Protein AF-A0A1V5A006-F1 (afdb_monomer_lite)

Structure (mmCIF, N/CA/C/O backbone):
data_AF-A0A1V5A006-F1
#
_entry.id   AF-A0A1V5A006-F1
#
loop_
_atom_site.group_PDB
_atom_site.id
_atom_site.type_symbol
_atom_site.label_atom_id
_atom_site.label_alt_id
_atom_site.label_comp_id
_atom_site.label_asym_id
_atom_site.label_entity_id
_atom_site.label_seq_id
_atom_site.pdbx_PDB_ins_code
_atom_site.Cartn_x
_atom_site.Cartn_y
_atom_site.Cartn_z
_atom_site.occupancy
_atom_site.B_iso_or_equiv
_atom_site.auth_seq_id
_atom_site.auth_comp_id
_atom_site.auth_asym_id
_atom_site.auth_atom_id
_atom_site.pdbx_PDB_model_num
ATOM 1 N N . MET A 1 1 ? -0.065 -13.989 -4.160 1.00 78.31 1 MET A N 1
ATOM 2 C CA . MET A 1 1 ? -0.107 -13.277 -5.454 1.00 78.31 1 MET A CA 1
ATOM 3 C C . MET A 1 1 ? -1.475 -12.630 -5.593 1.00 78.31 1 MET A C 1
ATOM 5 O O . MET A 1 1 ? -2.458 -13.280 -5.255 1.00 78.31 1 MET A O 1
ATOM 9 N N . LEU A 1 2 ? -1.544 -11.367 -6.010 1.00 90.88 2 LEU A N 1
ATOM 10 C CA . LEU A 1 2 ? -2.801 -10.675 -6.307 1.00 90.88 2 LEU A CA 1
ATOM 11 C C . LEU A 1 2 ? -2.865 -10.458 -7.818 1.00 90.88 2 LEU A C 1
ATOM 13 O O . LEU A 1 2 ? -1.838 -10.200 -8.436 1.00 90.88 2 LEU A O 1
ATOM 17 N N . SER A 1 3 ? -4.047 -10.603 -8.409 1.00 94.25 3 SER A N 1
ATOM 18 C CA . SER A 1 3 ? -4.261 -10.315 -9.831 1.00 94.25 3 SER A CA 1
ATOM 19 C C . SER A 1 3 ? -4.950 -8.968 -9.989 1.00 94.25 3 SER A C 1
ATOM 21 O O . SER A 1 3 ? -5.771 -8.584 -9.154 1.00 94.25 3 SER A O 1
ATOM 23 N N . ILE A 1 4 ? -4.629 -8.278 -11.078 1.00 95.25 4 ILE A N 1
ATOM 24 C CA . ILE A 1 4 ? -5.330 -7.073 -11.507 1.00 95.25 4 ILE A CA 1
ATOM 25 C C . ILE A 1 4 ? -6.493 -7.517 -12.393 1.00 95.25 4 ILE A C 1
ATOM 27 O O . ILE A 1 4 ? -6.307 -8.302 -13.322 1.00 95.25 4 ILE A O 1
ATOM 31 N N . ASN A 1 5 ? -7.707 -7.067 -12.084 1.00 94.88 5 ASN A N 1
ATOM 32 C CA . ASN A 1 5 ? -8.875 -7.400 -12.899 1.00 94.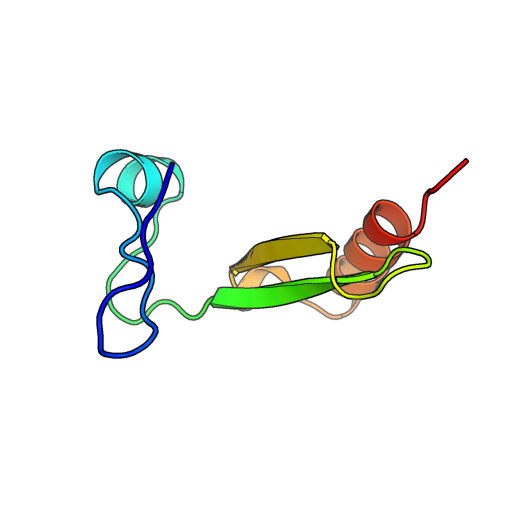88 5 ASN A CA 1
ATOM 33 C C . ASN A 1 5 ? -8.955 -6.530 -14.172 1.00 94.88 5 ASN A C 1
ATOM 35 O O . ASN A 1 5 ? -8.171 -5.604 -14.361 1.00 94.88 5 ASN A O 1
ATOM 39 N N . SER A 1 6 ? -9.945 -6.779 -15.034 1.00 97.19 6 SER A N 1
ATOM 40 C CA . SER A 1 6 ? -10.135 -6.036 -16.295 1.00 97.19 6 SER A CA 1
ATOM 41 C C . SER A 1 6 ? -10.376 -4.531 -16.132 1.00 97.19 6 SER A C 1
ATOM 43 O O . SER A 1 6 ? -10.250 -3.784 -17.096 1.00 97.19 6 SER A O 1
ATOM 45 N N . ARG A 1 7 ? -10.715 -4.071 -14.922 1.00 96.56 7 ARG A N 1
ATOM 46 C CA . ARG A 1 7 ? -10.879 -2.649 -14.593 1.00 96.56 7 ARG A CA 1
ATOM 47 C C . ARG A 1 7 ? -9.614 -2.027 -13.999 1.0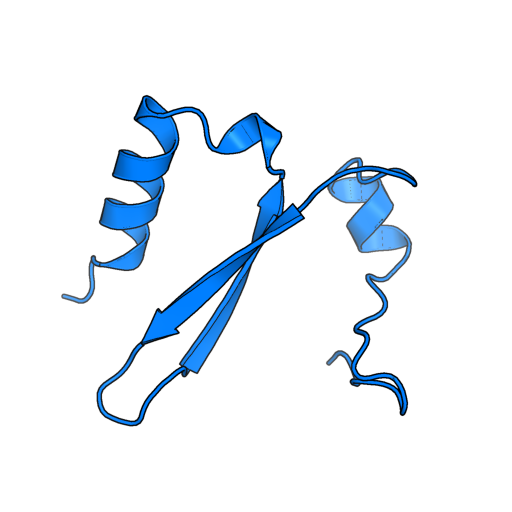0 96.56 7 ARG A C 1
ATOM 49 O O . ARG A 1 7 ? -9.673 -0.904 -13.513 1.00 96.56 7 ARG A O 1
ATOM 56 N N . GLY A 1 8 ? -8.500 -2.757 -13.965 1.00 94.12 8 GLY A N 1
ATOM 57 C CA . GLY A 1 8 ? -7.261 -2.271 -13.363 1.00 94.12 8 GLY A CA 1
ATOM 58 C C . GLY A 1 8 ? -7.265 -2.286 -11.831 1.00 94.12 8 GLY A C 1
ATOM 59 O O . GLY A 1 8 ? -6.439 -1.620 -11.217 1.00 94.12 8 GLY A O 1
ATOM 60 N N . GLN A 1 9 ? -8.185 -3.010 -11.184 1.00 93.31 9 GLN A N 1
ATOM 61 C CA . GLN A 1 9 ? -8.306 -3.009 -9.722 1.00 93.31 9 GLN A CA 1
ATOM 62 C C . GLN A 1 9 ? -7.600 -4.209 -9.090 1.00 93.31 9 GLN A C 1
ATOM 64 O O . GLN A 1 9 ? -7.654 -5.325 -9.614 1.00 93.31 9 GLN A O 1
ATOM 69 N N . ILE A 1 10 ? -7.038 -3.985 -7.901 1.00 93.56 10 ILE A N 1
ATOM 70 C CA . ILE A 1 10 ? -6.563 -5.029 -6.991 1.00 93.56 10 ILE A CA 1
ATOM 71 C C . ILE A 1 10 ? -7.601 -5.207 -5.882 1.00 93.56 10 ILE A C 1
ATOM 73 O O . ILE A 1 10 ? -8.004 -4.245 -5.232 1.00 93.56 10 ILE A O 1
ATOM 77 N N . VAL A 1 11 ? -8.020 -6.449 -5.642 1.00 93.12 11 VAL A N 1
ATOM 78 C CA . VAL A 1 11 ? -8.900 -6.775 -4.514 1.00 93.12 11 VAL A CA 1
ATOM 79 C C . VAL A 1 11 ? -8.038 -7.121 -3.306 1.00 93.12 11 VAL A C 1
ATOM 81 O O . VAL A 1 11 ? -7.352 -8.142 -3.306 1.00 93.12 11 VAL A O 1
ATOM 84 N N . ILE A 1 12 ? -8.086 -6.288 -2.263 1.00 93.31 12 ILE A N 1
ATOM 85 C CA . ILE A 1 12 ? -7.407 -6.588 -0.998 1.00 93.31 12 ILE A CA 1
ATOM 86 C C . ILE A 1 12 ? -8.150 -7.749 -0.310 1.00 93.31 12 ILE A C 1
ATOM 88 O O . ILE A 1 12 ? -9.346 -7.615 -0.015 1.00 93.31 12 ILE A O 1
ATOM 92 N N . PRO A 1 13 ? -7.477 -8.884 -0.028 1.00 93.75 13 PRO A N 1
ATOM 93 C CA . PRO A 1 13 ? -8.113 -10.030 0.612 1.00 93.75 13 PRO A CA 1
ATOM 94 C C . PRO A 1 13 ? -8.756 -9.659 1.951 1.00 93.75 13 PRO A C 1
ATOM 96 O O . PRO A 1 13 ? -8.215 -8.857 2.714 1.00 93.75 13 PRO A O 1
ATOM 99 N N . LYS A 1 14 ? -9.900 -10.28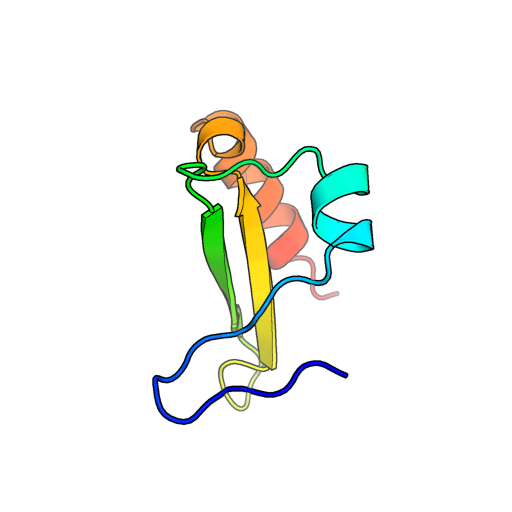1 2.261 1.00 94.00 14 LYS A N 1
ATOM 100 C CA . LYS A 1 14 ? -10.687 -10.002 3.476 1.00 94.00 14 LYS A CA 1
ATOM 101 C C . LYS A 1 14 ? -9.844 -10.063 4.755 1.00 94.00 14 LYS A C 1
ATOM 103 O O . LYS A 1 14 ? -9.941 -9.166 5.586 1.00 94.00 14 LYS A O 1
ATOM 108 N N . GLU A 1 15 ? -8.987 -11.073 4.878 1.00 94.94 15 GLU A N 1
ATOM 109 C CA . GLU A 1 15 ? -8.126 -11.250 6.053 1.00 94.94 15 GLU A CA 1
ATOM 110 C C . GLU A 1 15 ? -7.095 -10.127 6.210 1.00 94.94 15 GLU A C 1
ATOM 112 O O . GLU A 1 15 ? -6.823 -9.693 7.328 1.00 94.94 15 GLU A O 1
ATOM 117 N N . VAL A 1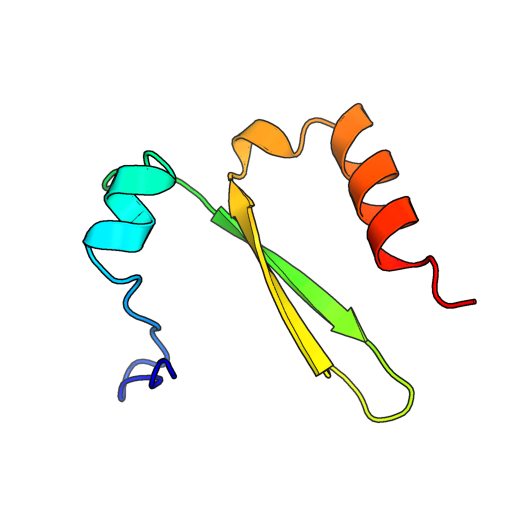 16 ? -6.565 -9.606 5.099 1.00 94.31 16 VAL A N 1
ATOM 118 C CA . VAL A 1 16 ? -5.636 -8.467 5.121 1.00 94.31 16 VAL A CA 1
ATOM 119 C C . VAL A 1 16 ? -6.374 -7.202 5.546 1.00 94.31 16 VAL A C 1
ATOM 121 O O . VAL A 1 16 ? -5.910 -6.517 6.452 1.00 94.31 16 VAL A O 1
ATOM 124 N N . ARG A 1 17 ? -7.560 -6.935 4.975 1.00 94.00 17 ARG A N 1
ATOM 125 C CA . ARG A 1 17 ? -8.396 -5.792 5.385 1.00 94.00 17 ARG A CA 1
ATOM 126 C C . ARG A 1 17 ? -8.737 -5.838 6.870 1.00 94.00 17 ARG A C 1
ATOM 128 O O . ARG A 1 17 ? -8.596 -4.830 7.545 1.00 94.00 17 ARG A O 1
ATOM 135 N N . LYS A 1 18 ? -9.119 -7.009 7.390 1.00 95.88 18 LYS A N 1
ATOM 136 C CA . LYS A 1 18 ? -9.455 -7.185 8.809 1.00 95.88 18 LYS A CA 1
ATOM 137 C C . LYS A 1 18 ? -8.258 -6.921 9.725 1.00 95.88 18 LYS A C 1
ATOM 139 O O . LYS A 1 18 ? -8.417 -6.261 10.742 1.00 95.88 18 LYS A O 1
ATOM 144 N N . ARG A 1 19 ? -7.068 -7.422 9.375 1.00 94.81 19 ARG A N 1
ATOM 145 C CA . ARG A 1 19 ? -5.842 -7.202 10.165 1.00 94.81 19 ARG A CA 1
ATOM 146 C C . ARG A 1 19 ? -5.356 -5.755 10.120 1.00 94.81 19 ARG A C 1
ATOM 148 O O . ARG A 1 19 ? -4.814 -5.280 11.108 1.00 94.81 19 ARG A O 1
ATOM 155 N N . ALA A 1 20 ? -5.546 -5.080 8.990 1.00 90.38 20 ALA A N 1
ATOM 156 C CA . ALA A 1 20 ? -5.161 -3.685 8.794 1.00 90.38 20 ALA A CA 1
ATOM 157 C C . ALA A 1 20 ? -6.264 -2.676 9.183 1.00 90.38 20 ALA A C 1
ATOM 159 O O . ALA A 1 20 ? -6.067 -1.476 9.007 1.00 90.38 20 ALA A O 1
ATOM 160 N N . ASP A 1 21 ? -7.410 -3.158 9.681 1.00 93.38 21 ASP A N 1
ATOM 161 C CA . ASP A 1 21 ? -8.615 -2.371 9.989 1.00 93.38 21 ASP A CA 1
ATOM 162 C C . ASP A 1 21 ? -9.067 -1.450 8.837 1.00 93.38 21 ASP A C 1
ATOM 164 O O . ASP A 1 21 ? -9.462 -0.311 9.055 1.00 93.38 21 ASP A O 1
ATOM 168 N N . ILE A 1 22 ? -8.987 -1.948 7.596 1.00 94.06 22 ILE A N 1
ATOM 169 C CA . ILE A 1 22 ? -9.423 -1.225 6.393 1.00 94.06 22 ILE A CA 1
ATOM 170 C C . ILE A 1 22 ? -10.919 -1.459 6.179 1.00 94.06 22 ILE A C 1
ATOM 172 O O . ILE A 1 22 ? -11.361 -2.598 5.973 1.00 94.06 22 ILE A O 1
ATOM 176 N N . ARG A 1 23 ? -11.684 -0.371 6.168 1.00 93.75 23 ARG A N 1
ATOM 177 C CA . ARG A 1 23 ? -13.139 -0.328 6.001 1.00 93.75 23 ARG A CA 1
ATOM 178 C C . ARG A 1 23 ? -13.527 0.292 4.661 1.00 93.75 23 ARG A C 1
ATOM 180 O O . ARG A 1 23 ? -12.720 0.907 3.965 1.00 93.75 23 ARG A O 1
ATOM 187 N N . ASP A 1 24 ? -14.782 0.095 4.275 1.00 92.31 24 ASP A N 1
ATOM 188 C CA . ASP A 1 24 ? -15.316 0.708 3.062 1.00 92.31 24 ASP A CA 1
ATOM 189 C C . ASP A 1 24 ? -15.311 2.238 3.209 1.00 92.31 24 ASP A C 1
ATOM 191 O O . ASP A 1 24 ? -15.755 2.777 4.221 1.00 92.31 24 ASP A O 1
ATOM 195 N N . GLY A 1 25 ? -14.797 2.934 2.193 1.00 91.44 25 GLY A N 1
ATOM 196 C CA . GLY A 1 25 ? -14.637 4.392 2.203 1.00 91.44 25 GLY A CA 1
ATOM 197 C C . GLY A 1 25 ? -13.281 4.890 2.717 1.00 91.44 25 GLY A C 1
ATOM 198 O O . GLY A 1 25 ? -12.958 6.057 2.482 1.00 91.44 25 GLY A O 1
ATOM 199 N N . ASP A 1 26 ? -12.464 4.029 3.333 1.00 92.75 26 ASP A N 1
ATOM 200 C CA . ASP A 1 26 ? -11.103 4.396 3.728 1.00 92.75 26 ASP A CA 1
ATOM 201 C C . ASP A 1 26 ? -10.263 4.780 2.507 1.00 92.75 26 ASP A C 1
ATOM 203 O O . ASP A 1 26 ? -10.317 4.153 1.444 1.00 92.75 26 ASP A O 1
ATOM 207 N N . LYS A 1 27 ? -9.441 5.818 2.674 1.00 91.62 27 LYS A N 1
ATOM 208 C CA . LYS A 1 27 ? -8.525 6.289 1.636 1.00 91.62 27 LYS A CA 1
ATOM 209 C C . LYS A 1 27 ? -7.135 5.728 1.893 1.00 91.62 27 LYS A C 1
ATOM 211 O O . LYS A 1 27 ? -6.567 5.927 2.966 1.00 91.62 27 LYS A O 1
ATOM 216 N N . LEU A 1 28 ? -6.577 5.068 0.885 1.00 91.62 28 LEU A N 1
ATOM 217 C CA . LEU A 1 28 ? -5.189 4.623 0.874 1.00 91.62 28 LEU A CA 1
ATOM 218 C C . LEU A 1 28 ? -4.408 5.467 -0.132 1.00 91.62 28 LEU A C 1
ATOM 220 O O . LEU A 1 28 ? -4.852 5.661 -1.263 1.00 91.62 28 LEU A O 1
ATOM 224 N N . ALA A 1 29 ? -3.245 5.946 0.273 1.00 89.44 29 ALA A N 1
ATOM 225 C CA . ALA A 1 29 ? -2.249 6.482 -0.628 1.00 89.44 29 ALA A CA 1
ATOM 226 C C . ALA A 1 29 ? -1.461 5.342 -1.273 1.00 89.44 29 ALA A C 1
ATOM 228 O O . ALA A 1 29 ? -1.070 4.379 -0.607 1.00 89.44 29 ALA A O 1
ATOM 229 N N . LEU A 1 30 ? -1.223 5.483 -2.573 1.00 89.50 30 LEU A N 1
ATOM 230 C CA . LEU A 1 30 ? -0.349 4.617 -3.345 1.00 89.50 30 LEU A CA 1
ATOM 231 C C . LEU A 1 30 ? 1.016 5.291 -3.461 1.00 89.50 30 LEU A C 1
ATOM 233 O O . LEU A 1 30 ? 1.106 6.407 -3.968 1.00 89.50 30 LEU A O 1
ATOM 237 N N . VAL A 1 31 ? 2.063 4.610 -3.014 1.00 85.62 31 VAL A N 1
ATOM 238 C CA . VAL A 1 31 ? 3.443 5.085 -3.123 1.00 85.62 31 VAL A CA 1
ATOM 239 C C . VAL A 1 31 ? 4.217 4.128 -4.017 1.00 85.62 31 VAL A C 1
ATOM 241 O O . VAL A 1 31 ? 4.182 2.918 -3.802 1.00 85.62 31 VAL A O 1
ATOM 244 N N . SER A 1 32 ? 4.896 4.655 -5.032 1.00 85.94 32 SER A N 1
ATOM 245 C CA . SER A 1 32 ? 5.737 3.873 -5.938 1.00 85.94 32 SER A CA 1
ATOM 246 C C . SER A 1 32 ? 7.199 3.940 -5.523 1.00 85.94 32 SER A C 1
ATOM 248 O O . SER A 1 32 ? 7.716 5.030 -5.285 1.00 85.94 32 SER A O 1
ATOM 250 N N . TRP A 1 33 ? 7.871 2.793 -5.518 1.00 81.56 33 TRP A N 1
ATOM 251 C CA . TRP A 1 33 ? 9.322 2.715 -5.398 1.00 81.56 33 TRP A CA 1
ATOM 252 C C . TRP A 1 33 ? 9.968 2.635 -6.775 1.00 81.56 33 TRP A C 1
ATOM 254 O O . TRP A 1 33 ? 9.507 1.868 -7.621 1.00 81.56 33 TRP A O 1
ATOM 264 N N . LEU A 1 34 ? 11.056 3.377 -6.974 1.00 82.19 34 LEU A N 1
ATOM 265 C CA . LEU A 1 34 ? 11.836 3.383 -8.208 1.00 82.19 34 LEU A CA 1
ATOM 266 C C . LEU A 1 34 ? 13.167 2.648 -8.018 1.00 82.19 34 LEU A C 1
ATOM 268 O O . LEU A 1 34 ? 13.860 2.849 -7.023 1.00 82.19 34 LEU A O 1
ATOM 272 N N . ASN A 1 35 ? 13.537 1.814 -8.981 1.00 84.50 35 ASN A N 1
ATOM 273 C CA . ASN A 1 35 ? 14.906 1.347 -9.167 1.00 84.50 35 ASN A CA 1
ATOM 274 C C . ASN A 1 35 ? 15.442 1.868 -10.513 1.00 84.50 35 ASN A C 1
ATOM 276 O O . ASN A 1 35 ? 14.770 2.636 -11.205 1.00 84.50 35 ASN A O 1
ATOM 280 N N . ASN A 1 36 ? 16.646 1.440 -10.892 1.00 86.69 36 ASN A N 1
ATOM 281 C CA . ASN A 1 36 ? 17.292 1.880 -12.133 1.00 86.69 36 ASN A CA 1
ATOM 282 C C . ASN A 1 36 ? 16.478 1.569 -13.406 1.00 86.69 36 ASN A C 1
ATOM 284 O O . ASN A 1 36 ? 16.670 2.242 -14.415 1.00 86.69 36 ASN A O 1
ATOM 288 N N . ASP A 1 37 ? 15.552 0.608 -13.348 1.00 89.62 37 ASP A N 1
ATOM 289 C CA . ASP A 1 37 ? 14.751 0.145 -14.486 1.00 89.62 37 ASP A CA 1
ATOM 290 C C . ASP A 1 37 ? 13.292 0.654 -14.450 1.00 89.62 37 ASP A C 1
ATOM 292 O O . ASP A 1 37 ? 12.499 0.333 -15.338 1.00 89.62 37 ASP A O 1
ATOM 296 N N . GLY A 1 38 ? 12.914 1.455 -13.443 1.00 88.94 38 GLY A N 1
ATOM 297 C CA . GLY A 1 38 ? 11.579 2.049 -13.304 1.00 88.94 38 GLY A CA 1
ATOM 298 C C . GLY A 1 38 ? 10.878 1.714 -11.986 1.00 88.94 38 GLY A C 1
ATOM 299 O O . GLY A 1 38 ? 11.516 1.511 -10.956 1.00 88.94 38 GLY A O 1
ATOM 300 N N . ILE A 1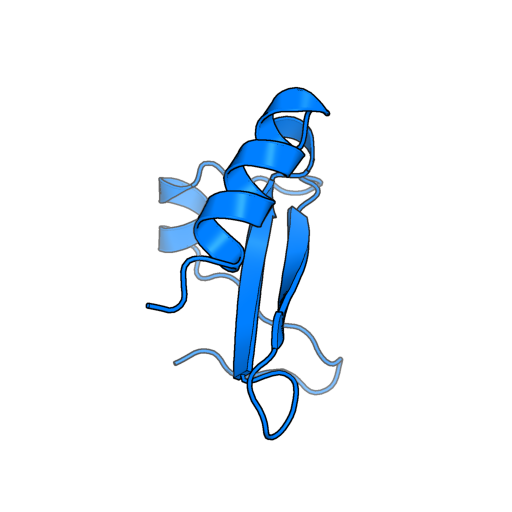 39 ? 9.537 1.706 -11.983 1.00 88.38 39 ILE A N 1
ATOM 301 C CA . ILE A 1 39 ? 8.761 1.378 -10.774 1.00 88.38 39 ILE A CA 1
ATOM 302 C C . ILE A 1 39 ? 8.919 -0.115 -10.473 1.00 88.38 39 ILE A C 1
ATOM 304 O O . ILE A 1 39 ? 8.416 -0.949 -11.224 1.00 88.38 39 ILE A O 1
ATOM 308 N N . CYS A 1 40 ? 9.569 -0.459 -9.361 1.00 88.44 40 CYS A N 1
ATOM 309 C CA . CYS A 1 40 ? 9.750 -1.855 -8.958 1.00 88.44 40 CYS A CA 1
ATOM 310 C C . CYS A 1 40 ? 8.605 -2.362 -8.073 1.00 88.44 40 CYS A C 1
ATOM 312 O O . CYS A 1 40 ? 8.189 -3.514 -8.190 1.00 88.44 40 CYS A O 1
ATOM 314 N N . CYS A 1 41 ? 8.083 -1.495 -7.201 1.00 86.56 41 CYS A N 1
ATOM 315 C CA . CYS A 1 41 ? 7.160 -1.869 -6.136 1.00 86.56 41 CYS A CA 1
ATOM 316 C C . CYS A 1 41 ? 6.134 -0.767 -5.870 1.00 86.56 41 CYS A C 1
ATOM 318 O O . CYS A 1 41 ? 6.385 0.419 -6.088 1.00 86.56 41 CYS A O 1
ATOM 320 N N . LEU A 1 42 ? 4.984 -1.174 -5.332 1.00 89.88 42 LEU A N 1
ATOM 321 C CA . LEU A 1 42 ? 3.933 -0.284 -4.856 1.00 89.88 42 LEU A CA 1
ATOM 322 C C . LEU A 1 42 ? 3.651 -0.575 -3.380 1.00 89.88 42 LEU A C 1
ATOM 324 O O . LEU A 1 42 ? 3.474 -1.733 -2.998 1.00 89.88 42 LEU A O 1
ATOM 328 N N . ALA A 1 43 ? 3.557 0.473 -2.570 1.00 87.38 43 ALA A N 1
ATOM 329 C CA . ALA A 1 43 ? 3.086 0.418 -1.195 1.00 87.38 43 ALA A CA 1
ATOM 330 C C . ALA A 1 43 ? 1.715 1.097 -1.083 1.00 87.38 43 ALA A C 1
ATOM 332 O O . ALA A 1 43 ? 1.456 2.120 -1.717 1.00 87.38 43 ALA A O 1
ATOM 333 N N . LEU A 1 44 ? 0.839 0.521 -0.258 1.00 90.00 44 LEU A N 1
ATOM 334 C CA . LEU A 1 44 ? -0.446 1.108 0.115 1.00 90.00 44 LEU A CA 1
ATOM 335 C C . LEU A 1 44 ? -0.390 1.508 1.586 1.00 90.00 44 LEU A C 1
ATOM 337 O O . LEU A 1 44 ? -0.138 0.667 2.448 1.00 90.00 44 LEU A O 1
ATOM 341 N N . ILE A 1 45 ? -0.638 2.783 1.866 1.00 86.94 45 ILE A N 1
ATOM 342 C CA . ILE A 1 45 ? -0.570 3.367 3.210 1.00 86.94 45 ILE A CA 1
ATOM 343 C C . ILE A 1 45 ? -1.893 4.078 3.464 1.00 86.94 45 ILE A C 1
ATOM 345 O O . ILE A 1 45 ? -2.421 4.707 2.552 1.00 86.94 45 ILE A O 1
ATOM 349 N N . ARG A 1 46 ? -2.466 4.003 4.669 1.00 87.19 46 ARG A N 1
ATOM 350 C CA . ARG A 1 46 ? -3.664 4.807 4.949 1.00 87.19 46 ARG A CA 1
ATOM 351 C C . ARG A 1 46 ? -3.338 6.295 4.833 1.00 87.19 46 ARG A C 1
ATOM 353 O O . ARG A 1 46 ? -2.296 6.743 5.304 1.00 87.19 46 ARG A O 1
ATOM 360 N N . ALA A 1 47 ? -4.219 7.046 4.181 1.00 87.25 47 ALA A N 1
ATOM 361 C CA . ALA A 1 47 ? -3.980 8.455 3.888 1.00 87.25 47 ALA A CA 1
ATOM 362 C C . ALA A 1 47 ? -3.927 9.324 5.156 1.00 87.25 47 ALA A C 1
ATOM 364 O O . ALA A 1 47 ? -3.256 10.348 5.167 1.00 87.25 47 ALA A O 1
ATOM 365 N N . ASP A 1 48 ? -4.598 8.904 6.228 1.00 83.81 48 ASP A N 1
ATOM 366 C CA . ASP A 1 48 ? -4.564 9.560 7.539 1.00 83.81 48 ASP A CA 1
ATOM 367 C C . ASP A 1 48 ? -3.208 9.416 8.252 1.00 83.81 48 ASP A C 1
ATOM 369 O O . ASP A 1 48 ? -2.804 10.304 8.997 1.00 83.81 48 ASP A O 1
ATOM 373 N N . ASN A 1 49 ? -2.468 8.341 7.971 1.00 77.31 49 ASN A N 1
ATOM 374 C CA . ASN A 1 49 ? -1.127 8.114 8.503 1.00 77.31 49 ASN A CA 1
ATOM 375 C C . ASN A 1 49 ? -0.057 8.973 7.803 1.00 77.31 49 ASN A C 1
ATOM 377 O O . ASN A 1 49 ? 1.091 8.959 8.229 1.00 77.31 49 ASN A O 1
ATOM 381 N N . LEU A 1 50 ? -0.391 9.700 6.732 1.00 73.00 50 LEU A N 1
ATOM 382 C CA . LEU A 1 50 ? 0.542 10.543 5.972 1.00 73.00 50 LEU A CA 1
ATOM 383 C C . LEU A 1 50 ? 0.584 11.995 6.467 1.00 73.00 50 LEU A C 1
ATOM 385 O O . LEU A 1 50 ? 0.805 12.908 5.671 1.00 73.00 50 LEU A O 1
ATOM 389 N N . SER A 1 51 ? 0.392 12.240 7.769 1.00 68.06 51 SER A N 1
ATOM 390 C CA . SER A 1 51 ? 0.655 13.574 8.323 1.00 68.06 51 SER A CA 1
ATOM 391 C C . SER A 1 51 ? 2.061 14.049 7.919 1.00 68.06 51 SER A C 1
ATOM 393 O O . SER A 1 51 ? 2.963 13.242 7.672 1.00 68.06 51 SER A O 1
ATOM 395 N N . SER A 1 52 ? 2.250 15.365 7.798 1.00 60.59 52 SER A N 1
ATOM 396 C CA . SER A 1 52 ? 3.456 15.978 7.215 1.00 60.59 52 SER A CA 1
ATOM 397 C C . SER A 1 52 ? 4.771 15.471 7.817 1.00 60.59 52 SER A C 1
ATOM 399 O O . SER A 1 52 ? 5.771 15.360 7.113 1.00 60.59 52 SER A O 1
ATOM 401 N N . GLU A 1 53 ? 4.763 15.113 9.098 1.00 61.53 53 GLU A N 1
ATOM 402 C CA . GLU A 1 53 ? 5.918 14.567 9.818 1.00 61.53 53 GLU A CA 1
ATOM 403 C C . GLU A 1 53 ? 6.203 13.101 9.446 1.00 61.53 53 GLU A C 1
ATOM 405 O O . GLU A 1 53 ? 7.359 12.697 9.319 1.00 61.53 53 GLU A O 1
ATOM 410 N N . VAL A 1 54 ? 5.161 12.303 9.200 1.00 61.97 54 VAL A N 1
ATOM 411 C CA . VAL A 1 54 ? 5.270 10.874 8.869 1.00 61.97 54 VAL A CA 1
ATOM 412 C C . VAL A 1 54 ? 5.662 10.668 7.406 1.00 61.97 54 VAL A C 1
ATOM 414 O O . VAL A 1 54 ? 6.398 9.732 7.096 1.00 61.97 54 VAL A O 1
ATOM 417 N N . SER A 1 55 ? 5.265 11.571 6.503 1.00 62.84 55 SER A N 1
ATOM 418 C CA . SER A 1 55 ? 5.703 11.524 5.101 1.00 62.84 55 SER A CA 1
ATOM 419 C C . SER A 1 55 ? 7.228 11.624 4.960 1.00 62.84 55 SER A C 1
ATOM 421 O O . SER A 1 55 ? 7.793 10.971 4.085 1.00 62.84 55 SER A O 1
ATOM 423 N N . GLY A 1 56 ? 7.902 12.403 5.815 1.00 62.31 56 GLY A N 1
ATOM 424 C CA . GLY A 1 56 ? 9.367 12.507 5.819 1.00 62.31 56 GLY A CA 1
ATOM 425 C C . GLY A 1 56 ? 10.052 11.218 6.285 1.00 62.31 56 GLY A C 1
ATOM 426 O O . GLY A 1 56 ? 11.047 10.794 5.699 1.00 62.31 56 GLY A O 1
ATOM 427 N N . VAL A 1 57 ? 9.480 10.547 7.289 1.00 61.59 57 VAL A N 1
ATOM 428 C CA . VAL A 1 57 ? 9.968 9.246 7.782 1.00 61.59 57 VAL A CA 1
ATOM 429 C C . VAL A 1 57 ? 9.747 8.148 6.744 1.00 61.59 57 VA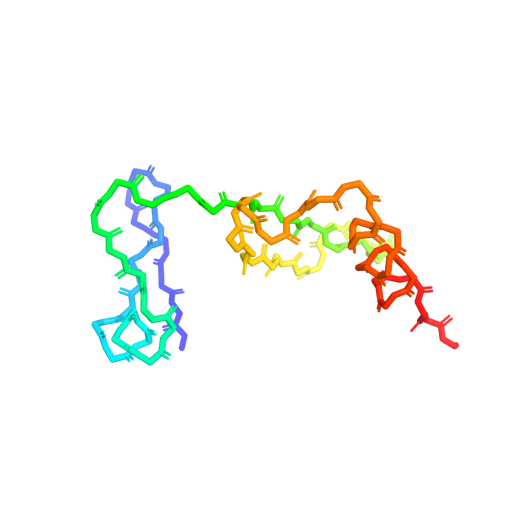L A C 1
ATOM 431 O O . VAL A 1 57 ? 10.650 7.353 6.496 1.00 61.59 57 VAL A O 1
ATOM 434 N N . ILE A 1 58 ? 8.579 8.131 6.097 1.00 65.44 58 ILE A N 1
ATOM 435 C CA . ILE A 1 58 ? 8.291 7.204 5.000 1.00 65.44 58 ILE A CA 1
ATOM 436 C C . ILE A 1 58 ? 9.267 7.451 3.853 1.00 65.44 58 ILE A C 1
ATOM 438 O O . ILE A 1 58 ? 9.867 6.497 3.389 1.00 65.44 58 ILE A O 1
ATOM 442 N N . HIS A 1 59 ? 9.505 8.698 3.442 1.00 63.50 59 HIS A N 1
ATOM 443 C CA . HIS A 1 59 ? 10.501 8.991 2.411 1.00 63.50 59 HIS A CA 1
ATOM 444 C C . HIS A 1 59 ? 11.885 8.448 2.785 1.00 63.50 59 HIS A C 1
ATOM 446 O O . HIS A 1 59 ? 12.491 7.772 1.970 1.00 63.50 59 HIS A O 1
ATOM 452 N N . SER A 1 60 ? 12.353 8.679 4.018 1.00 63.12 60 SER A N 1
ATOM 453 C CA . SER A 1 60 ? 13.647 8.176 4.502 1.00 63.12 60 SER A CA 1
ATOM 454 C C . SER A 1 60 ? 13.750 6.647 4.420 1.00 63.12 60 SER A C 1
ATOM 456 O O . SER A 1 60 ? 14.675 6.126 3.801 1.00 63.12 60 SER A O 1
ATOM 458 N N . LEU A 1 61 ? 12.744 5.928 4.935 1.00 62.19 61 LEU A N 1
ATOM 459 C CA . LEU A 1 61 ? 12.662 4.465 4.836 1.00 62.19 61 LEU A CA 1
ATOM 460 C C . LEU A 1 61 ? 12.535 3.982 3.388 1.00 62.19 61 LEU A C 1
ATOM 462 O O . LEU A 1 61 ? 12.940 2.863 3.081 1.00 62.19 61 LEU A O 1
ATOM 466 N N . LEU A 1 62 ? 11.960 4.817 2.513 1.00 64.44 62 LEU A N 1
ATOM 467 C CA . LEU A 1 62 ? 11.803 4.527 1.097 1.00 64.44 62 LEU A CA 1
ATOM 468 C C . LEU A 1 62 ? 12.995 4.950 0.215 1.00 64.44 62 LEU A C 1
ATOM 470 O O . LEU A 1 62 ? 12.957 4.786 -1.001 1.00 64.44 62 LEU A O 1
ATOM 474 N N . THR A 1 63 ? 14.042 5.521 0.800 1.00 60.22 63 THR A N 1
ATOM 475 C CA . THR A 1 63 ? 15.264 5.917 0.083 1.00 60.22 63 THR A CA 1
ATOM 476 C C . THR A 1 63 ? 16.529 5.338 0.701 1.00 60.22 63 THR A C 1
ATOM 478 O O . THR A 1 63 ? 17.607 5.557 0.157 1.00 60.22 63 THR A O 1
ATOM 481 N N . ASP A 1 64 ? 16.415 4.583 1.798 1.00 49.69 64 ASP A N 1
ATOM 482 C CA . ASP A 1 64 ? 17.526 3.828 2.382 1.00 49.69 64 ASP A CA 1
ATOM 483 C C . ASP A 1 64 ? 17.827 2.589 1.521 1.00 49.69 64 ASP A C 1
ATOM 485 O O . ASP A 1 64 ? 17.510 1.446 1.845 1.00 49.69 64 ASP A O 1
ATOM 489 N N . THR A 1 65 ? 18.379 2.847 0.340 1.00 46.09 65 THR A N 1
ATOM 490 C CA . THR A 1 65 ? 19.176 1.890 -0.420 1.00 46.09 65 THR A CA 1
ATOM 491 C C . THR A 1 65 ? 20.628 2.155 -0.061 1.00 46.09 65 THR A C 1
ATOM 493 O O . THR A 1 65 ? 21.220 3.107 -0.574 1.00 46.09 65 THR A O 1
ATOM 496 N N . GLY A 1 66 ? 21.162 1.346 0.857 1.00 44.47 66 GLY A N 1
ATOM 497 C CA . GLY A 1 66 ? 22.608 1.170 1.004 1.00 44.47 66 GLY A CA 1
ATOM 498 C C . GLY A 1 66 ? 23.253 0.621 -0.263 1.00 44.47 66 GLY A C 1
ATOM 499 O O . GLY A 1 66 ? 22.532 -0.001 -1.081 1.00 44.47 66 GLY A O 1
#

Secondary structure (DSSP, 8-state):
---B-TTS-B---HHHHHHTT--TT--EEEEEEEETTEEEEEEEEEGGG--HHHHHHHHHHTT---

Sequence (66 aa):
MLSINSRGQIVIPKEVRKRADIRDGDKLALVSWLNNDGICCLALIRADNLSSEVSGVIHSLLTDTG

Foldseek 3Di:
DWDQDPVRDTDDDPVNCVVVVPDPPFDWDWDFAADPVGTDDIDTHGPVCVDVVNVVVVVVVRPPDD

pLDDT: mean 82.67, std 14.03, range [44.47, 97.19]

Radius of gyration: 13.89 Å; chains: 1; bounding box: 38×29×26 Å